Protein AF-A0A1F8NWQ5-F1 (afdb_monomer_lite)

Radius of gyration: 16.83 Å; chains: 1; bounding box: 26×34×61 Å

Secondary structure (DSSP, 8-state):
-EETTEEEEES---TT-TT--S-GGG---SEEE--SSSHHHHTTHHHHHHHH-PEEEEEHHHHHHHHTTT--EEEE-TT------TT--TTGGGGTTS----------------

pLDDT: mean 81.44, std 23.91, range [25.38, 98.44]

Structure (mmCIF, N/CA/C/O backbone):
data_AF-A0A1F8NWQ5-F1
#
_entry.id   AF-A0A1F8NWQ5-F1
#
loop_
_atom_site.group_PDB
_atom_site.id
_atom_site.type_symbol
_atom_site.label_atom_id
_atom_site.label_alt_id
_atom_site.label_comp_id
_atom_site.label_asym_id
_atom_site.label_entity_id
_atom_site.label_seq_id
_atom_site.pdbx_PDB_ins_code
_atom_site.Cartn_x
_atom_site.Cartn_y
_atom_site.Cartn_z
_atom_site.occupancy
_atom_site.B_iso_or_equiv
_atom_site.auth_seq_id
_atom_site.auth_comp_id
_atom_site.auth_asym_id
_atom_site.auth_atom_id
_atom_site.pdbx_PDB_model_num
ATOM 1 N N . MET A 1 1 ? -6.118 -11.543 -2.806 1.00 91.12 1 MET A N 1
ATOM 2 C CA . MET A 1 1 ? -6.384 -12.863 -2.187 1.00 91.12 1 MET A CA 1
ATOM 3 C C . MET A 1 1 ? -7.275 -12.666 -0.975 1.00 91.12 1 MET A C 1
ATOM 5 O O . MET A 1 1 ? -7.225 -11.586 -0.399 1.00 91.12 1 MET A O 1
ATOM 9 N N . ASP A 1 2 ? -8.080 -13.665 -0.624 1.00 93.19 2 ASP A N 1
ATOM 10 C CA . ASP A 1 2 ? -8.905 -13.663 0.589 1.00 93.19 2 ASP A CA 1
ATOM 11 C C . ASP A 1 2 ? -8.325 -14.684 1.575 1.00 93.19 2 ASP A C 1
ATOM 13 O O . ASP A 1 2 ? -8.033 -15.816 1.178 1.00 93.19 2 ASP A O 1
ATOM 17 N N . VAL A 1 3 ? -8.080 -14.263 2.814 1.00 90.12 3 VAL A N 1
ATOM 18 C CA . VAL A 1 3 ? -7.570 -15.109 3.897 1.00 90.12 3 VAL A CA 1
ATOM 19 C C . VAL A 1 3 ? -8.421 -14.844 5.128 1.00 90.12 3 VAL A C 1
ATOM 21 O O . VAL A 1 3 ? -8.370 -13.751 5.687 1.00 90.12 3 VAL A O 1
ATOM 24 N N . ASP A 1 4 ? -9.209 -15.837 5.536 1.00 90.06 4 ASP A N 1
ATOM 25 C CA . ASP A 1 4 ? -10.127 -15.748 6.678 1.00 90.06 4 ASP A CA 1
ATOM 26 C C . ASP A 1 4 ? -11.063 -14.519 6.624 1.00 90.06 4 ASP A C 1
ATOM 28 O O . ASP A 1 4 ? -11.373 -13.907 7.646 1.00 90.06 4 ASP A O 1
ATOM 32 N N . GLY A 1 5 ? -11.517 -14.141 5.421 1.00 88.81 5 GLY A N 1
ATOM 33 C CA . GLY A 1 5 ? -12.395 -12.989 5.196 1.00 88.81 5 GLY A CA 1
ATOM 34 C C . GLY A 1 5 ? -11.673 -11.642 5.122 1.00 88.81 5 GLY A C 1
ATOM 35 O O . GLY A 1 5 ? -12.335 -10.613 4.990 1.00 88.81 5 GLY A O 1
ATOM 36 N N . LEU A 1 6 ? -10.339 -11.631 5.203 1.00 89.25 6 LEU A N 1
ATOM 37 C CA . LEU A 1 6 ? -9.509 -10.450 4.980 1.00 89.25 6 LEU A CA 1
ATOM 38 C C . LEU A 1 6 ? -9.010 -10.423 3.542 1.00 89.25 6 LEU A C 1
ATOM 40 O O . LEU A 1 6 ? -8.510 -11.420 3.015 1.00 89.25 6 LEU A O 1
ATOM 44 N N . LYS A 1 7 ? -9.061 -9.249 2.920 1.00 95.12 7 LYS A N 1
ATOM 45 C CA . LYS A 1 7 ? -8.578 -9.027 1.560 1.00 95.12 7 LYS A CA 1
ATOM 46 C C . LYS A 1 7 ? -7.153 -8.504 1.583 1.00 95.12 7 LYS A C 1
ATOM 48 O O . LYS A 1 7 ? -6.878 -7.406 2.064 1.00 95.12 7 LYS A O 1
ATOM 53 N N . LEU A 1 8 ? -6.238 -9.288 1.025 1.00 96.19 8 LEU A N 1
ATOM 54 C CA . LEU A 1 8 ? -4.829 -8.932 0.924 1.00 96.19 8 LEU A CA 1
ATOM 55 C C . LEU A 1 8 ? -4.431 -8.721 -0.535 1.00 96.19 8 LEU A C 1
ATOM 57 O O . LEU A 1 8 ? -4.777 -9.519 -1.416 1.00 96.19 8 LEU A O 1
ATOM 61 N N . LEU A 1 9 ? -3.626 -7.689 -0.767 1.00 97.81 9 LEU A N 1
ATOM 62 C CA . LEU A 1 9 ? -2.885 -7.479 -2.006 1.00 97.81 9 LEU A CA 1
ATOM 63 C C . LEU A 1 9 ? -1.385 -7.534 -1.724 1.00 97.81 9 LEU A C 1
ATOM 65 O O . LEU A 1 9 ? -0.929 -7.093 -0.672 1.00 97.81 9 LEU A O 1
ATOM 69 N N . VAL A 1 10 ? -0.625 -8.075 -2.668 1.00 97.94 10 VAL A N 1
ATOM 70 C CA . VAL A 1 10 ? 0.841 -8.102 -2.634 1.00 97.94 10 VAL A CA 1
ATOM 71 C C . VAL A 1 10 ? 1.315 -7.482 -3.935 1.00 97.94 10 VAL A C 1
ATOM 73 O O . VAL A 1 10 ? 0.837 -7.902 -4.986 1.00 97.94 10 VAL A O 1
ATOM 76 N N . ASP A 1 11 ? 2.201 -6.493 -3.843 1.00 97.88 11 ASP A N 1
ATOM 77 C CA . ASP A 1 11 ? 2.813 -5.790 -4.977 1.00 97.88 11 ASP A CA 1
ATOM 78 C C . ASP A 1 11 ? 1.813 -5.447 -6.109 1.00 97.88 11 ASP A C 1
ATOM 80 O O . ASP A 1 11 ? 1.891 -6.001 -7.210 1.00 97.88 11 ASP A O 1
ATOM 84 N N . PRO A 1 12 ? 0.802 -4.593 -5.844 1.00 97.25 12 PRO A N 1
ATOM 85 C CA . PRO A 1 12 ? -0.325 -4.394 -6.751 1.00 97.25 12 PRO A CA 1
ATOM 86 C C . PRO A 1 12 ? 0.050 -3.513 -7.954 1.00 97.25 12 PRO A C 1
ATOM 88 O O . PRO A 1 12 ? -0.256 -2.323 -7.988 1.00 97.25 12 PRO A O 1
ATOM 91 N N . PHE A 1 13 ? 0.684 -4.108 -8.962 1.00 97.62 13 PHE A N 1
ATOM 92 C CA . PHE A 1 13 ? 1.008 -3.473 -10.240 1.00 97.62 13 PHE A CA 1
ATOM 93 C C . PHE A 1 13 ? 0.022 -3.884 -11.337 1.00 97.62 13 PHE A C 1
ATOM 95 O O . PHE A 1 13 ? 0.118 -4.976 -11.909 1.00 97.62 13 PHE A O 1
ATOM 102 N N . ILE A 1 14 ? -0.954 -3.010 -11.597 1.00 97.06 14 ILE A N 1
ATOM 103 C CA . ILE A 1 14 ? -2.115 -3.298 -12.441 1.00 97.06 14 ILE A CA 1
ATOM 104 C C . ILE A 1 14 ? -2.192 -2.321 -13.618 1.00 97.06 14 ILE A C 1
ATOM 106 O O . ILE A 1 14 ? -2.220 -2.777 -14.756 1.00 97.06 14 ILE A O 1
ATOM 110 N N . THR A 1 15 ? -2.188 -1.004 -13.376 1.00 95.44 15 THR A N 1
ATOM 111 C CA . THR A 1 15 ? -2.460 0.016 -14.414 1.00 95.44 15 THR A CA 1
ATOM 112 C C . THR A 1 15 ? -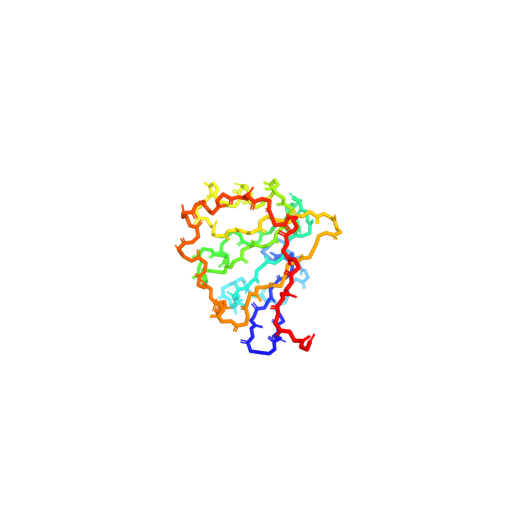1.513 -0.078 -15.612 1.00 95.44 15 THR A C 1
ATOM 114 O O . THR A 1 15 ? -1.973 -0.081 -16.752 1.00 95.44 15 THR A O 1
ATOM 117 N N . ASP A 1 16 ? -0.206 -0.207 -15.368 1.00 93.38 16 ASP A N 1
ATOM 118 C CA . ASP A 1 16 ? 0.802 -0.298 -16.435 1.00 93.38 16 ASP A CA 1
ATOM 119 C C . ASP A 1 16 ? 1.229 -1.750 -16.726 1.00 93.38 16 ASP A C 1
ATOM 121 O O . ASP A 1 16 ? 2.215 -1.992 -17.427 1.00 93.38 16 ASP A O 1
ATOM 125 N N . ASN A 1 17 ? 0.499 -2.736 -16.195 1.00 95.12 17 ASN A N 1
ATOM 126 C CA . ASN A 1 17 ? 0.784 -4.148 -16.404 1.00 95.12 17 ASN A CA 1
ATOM 127 C C . ASN A 1 17 ? -0.078 -4.711 -17.548 1.00 95.12 17 ASN A C 1
ATOM 129 O O . ASN A 1 17 ? -1.262 -4.985 -17.346 1.00 95.12 17 ASN A O 1
ATOM 133 N N . PRO A 1 18 ? 0.490 -4.983 -18.736 1.00 92.94 18 PRO A N 1
ATOM 134 C CA . PRO A 1 18 ? -0.281 -5.484 -19.875 1.00 92.94 18 PRO A CA 1
ATOM 135 C C . PRO A 1 18 ? -0.848 -6.896 -19.659 1.00 92.94 18 PRO A C 1
ATOM 137 O O . PRO A 1 18 ? -1.731 -7.318 -20.401 1.00 92.94 18 PRO A O 1
ATOM 140 N N . ALA A 1 19 ? -0.341 -7.637 -18.669 1.00 94.62 19 ALA A N 1
ATOM 141 C CA . ALA A 1 19 ? -0.842 -8.958 -18.307 1.00 94.62 19 ALA A CA 1
ATOM 142 C C . ALA A 1 19 ? -1.936 -8.911 -17.226 1.00 94.62 19 ALA A C 1
ATOM 144 O O . ALA A 1 19 ? -2.509 -9.952 -16.899 1.00 94.62 19 ALA A O 1
ATOM 145 N N . ALA A 1 20 ? -2.231 -7.739 -16.652 1.00 93.50 20 ALA A N 1
ATOM 146 C CA . ALA A 1 20 ? -3.271 -7.620 -15.646 1.00 93.50 20 ALA A CA 1
ATOM 147 C C . ALA A 1 20 ? -4.657 -7.857 -16.262 1.00 93.50 20 ALA A C 1
ATOM 149 O O . ALA A 1 20 ? -5.069 -7.205 -17.218 1.00 93.50 20 ALA A O 1
ATOM 150 N N . SER A 1 21 ? -5.401 -8.798 -15.682 1.00 94.12 21 SER A N 1
ATOM 151 C CA . SER A 1 21 ? -6.753 -9.162 -16.122 1.00 94.12 21 SER A CA 1
ATOM 152 C C . SER A 1 21 ? -7.863 -8.469 -15.326 1.00 94.12 21 SER A C 1
ATOM 154 O O . SER A 1 21 ? -9.038 -8.775 -15.514 1.00 94.12 21 SER A O 1
ATOM 156 N N . VAL A 1 22 ? -7.499 -7.593 -14.390 1.00 94.62 22 VAL A N 1
ATOM 157 C CA . VAL A 1 22 ? -8.405 -6.917 -13.453 1.00 94.62 22 VAL A CA 1
ATOM 158 C C . VAL A 1 22 ? -8.191 -5.414 -13.520 1.00 94.62 22 VAL A C 1
ATOM 160 O O . VAL A 1 22 ? -7.109 -4.957 -13.884 1.00 94.62 22 VAL A O 1
ATOM 163 N N . LYS A 1 23 ? -9.216 -4.645 -13.155 1.00 94.25 23 LYS A N 1
ATOM 164 C CA . LYS A 1 23 ? -9.122 -3.189 -13.048 1.00 94.25 23 LYS A CA 1
ATOM 165 C C . LYS A 1 23 ? -8.825 -2.781 -11.610 1.00 94.25 23 LYS A C 1
ATOM 167 O O . LYS A 1 23 ? -9.282 -3.432 -10.672 1.00 94.25 23 LYS A O 1
ATOM 172 N N . VAL A 1 24 ? -8.088 -1.688 -11.434 1.00 95.69 24 VAL A N 1
ATOM 173 C CA . VAL A 1 24 ? -7.702 -1.162 -10.111 1.00 95.69 24 VAL A CA 1
ATOM 174 C C . VAL A 1 24 ? -8.922 -0.789 -9.269 1.00 95.69 24 VAL A C 1
ATOM 176 O O . VAL A 1 24 ? -8.919 -0.928 -8.043 1.00 95.69 24 VAL A O 1
ATOM 179 N N . GLU A 1 25 ? -9.985 -0.326 -9.918 1.00 95.38 25 GLU A N 1
ATOM 180 C CA . GLU A 1 25 ? -11.216 0.123 -9.270 1.00 95.38 25 GLU A CA 1
ATOM 181 C C . GLU A 1 25 ? -11.997 -1.032 -8.633 1.00 95.38 25 GLU A C 1
ATOM 183 O O . GLU A 1 25 ? -12.700 -0.809 -7.650 1.00 95.38 25 GLU A O 1
ATOM 188 N N . ASP A 1 26 ? -11.824 -2.256 -9.137 1.00 95.38 26 ASP A N 1
ATOM 189 C CA . ASP A 1 26 ? -12.530 -3.450 -8.662 1.00 95.38 26 ASP A CA 1
ATOM 190 C C . ASP A 1 26 ? -11.814 -4.127 -7.473 1.00 95.38 26 ASP A C 1
ATOM 192 O O . ASP A 1 26 ? -12.333 -5.070 -6.870 1.00 95.38 26 ASP A O 1
ATOM 196 N N . LEU A 1 27 ? -10.601 -3.675 -7.131 1.00 96.06 27 LEU A N 1
ATOM 197 C CA . LEU A 1 27 ? -9.774 -4.293 -6.094 1.00 96.06 27 LEU A CA 1
ATOM 198 C C . LEU A 1 27 ? -10.098 -3.754 -4.701 1.00 96.06 27 LEU A C 1
ATOM 200 O O . LEU A 1 27 ? -9.835 -2.601 -4.390 1.00 96.06 27 LEU A O 1
ATOM 204 N N . GLU A 1 28 ? -10.586 -4.606 -3.814 1.00 95.94 28 GLU A N 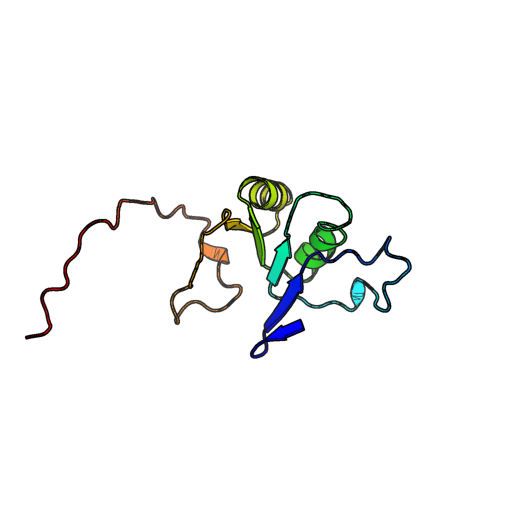1
ATOM 205 C CA . GLU A 1 28 ? -10.742 -4.276 -2.395 1.00 95.94 28 GLU A CA 1
ATOM 206 C C . GLU A 1 28 ? -9.553 -4.808 -1.586 1.00 95.94 28 GLU A C 1
ATOM 208 O O . GLU A 1 28 ? -9.010 -5.869 -1.905 1.00 95.94 28 GLU A O 1
ATOM 213 N N . ALA A 1 29 ? -9.157 -4.089 -0.534 1.00 96.00 29 ALA A N 1
ATOM 214 C CA . ALA A 1 29 ? -8.028 -4.465 0.308 1.00 96.00 29 ALA A CA 1
ATOM 215 C C . ALA A 1 29 ? -8.217 -3.996 1.754 1.00 96.00 29 ALA A C 1
ATOM 217 O O . ALA A 1 29 ? -8.524 -2.834 2.001 1.00 96.00 29 ALA A O 1
ATOM 218 N N . ASP A 1 30 ? -7.947 -4.892 2.696 1.00 94.75 30 ASP A N 1
ATOM 219 C CA . ASP A 1 30 ? -7.722 -4.568 4.106 1.00 94.75 30 ASP A CA 1
ATOM 220 C C . ASP A 1 30 ? -6.223 -4.352 4.369 1.00 94.75 30 ASP A C 1
ATOM 222 O O . ASP A 1 30 ? -5.830 -3.492 5.162 1.00 94.75 30 ASP A O 1
ATOM 226 N N . PHE A 1 31 ? -5.375 -5.100 3.650 1.00 95.62 31 PHE A N 1
ATOM 227 C CA . PHE A 1 31 ? -3.919 -5.008 3.725 1.00 95.62 31 PHE A CA 1
ATOM 228 C C . PHE A 1 31 ? -3.269 -4.989 2.346 1.00 95.62 31 PHE A C 1
ATOM 230 O O . PHE A 1 31 ? -3.680 -5.705 1.429 1.00 95.62 31 PHE A O 1
ATOM 237 N N . ILE A 1 32 ? -2.187 -4.221 2.234 1.00 98.00 32 ILE A N 1
ATOM 238 C CA . ILE A 1 32 ? -1.319 -4.203 1.057 1.00 98.00 32 ILE A CA 1
ATOM 239 C C . ILE A 1 32 ? 0.112 -4.462 1.510 1.00 98.00 32 ILE A C 1
ATOM 241 O O . ILE A 1 32 ? 0.664 -3.699 2.299 1.00 98.00 32 ILE A O 1
ATOM 245 N N . LEU A 1 33 ? 0.719 -5.534 1.017 1.00 97.94 33 LEU A N 1
ATOM 246 C CA . LEU A 1 33 ? 2.101 -5.890 1.307 1.00 97.94 33 LEU A CA 1
ATOM 247 C C . LEU A 1 33 ? 2.975 -5.455 0.133 1.00 97.94 33 LEU A C 1
ATOM 249 O O . LEU A 1 33 ? 2.704 -5.837 -1.003 1.00 97.94 33 LEU A O 1
ATOM 253 N N . ILE A 1 34 ? 4.017 -4.675 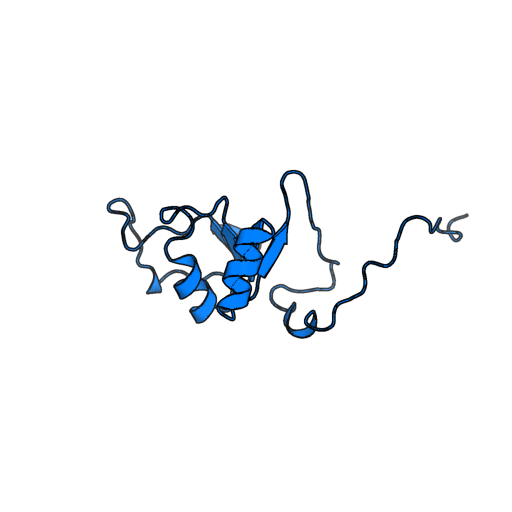0.419 1.00 98.44 34 ILE A N 1
ATOM 254 C CA . ILE A 1 34 ? 4.976 -4.202 -0.585 1.00 98.44 34 ILE A CA 1
ATOM 255 C C . ILE A 1 34 ? 6.347 -4.802 -0.302 1.00 98.44 34 ILE A C 1
ATOM 257 O O . ILE A 1 34 ? 6.919 -4.566 0.767 1.00 98.44 34 ILE A O 1
ATOM 261 N N . SER A 1 35 ? 6.884 -5.550 -1.262 1.00 97.81 35 SER A N 1
ATOM 262 C CA . SER A 1 35 ? 8.170 -6.235 -1.125 1.00 97.81 35 SER A CA 1
ATOM 263 C C . SER A 1 35 ? 9.354 -5.268 -1.189 1.00 97.81 35 SER A C 1
ATOM 265 O O . SER A 1 35 ? 10.261 -5.349 -0.360 1.00 97.81 35 SER A O 1
ATOM 267 N N . HIS A 1 36 ? 9.344 -4.338 -2.150 1.00 97.81 36 HIS A N 1
ATOM 268 C CA . HIS A 1 36 ? 10.374 -3.317 -2.334 1.00 97.81 36 HIS A CA 1
ATOM 269 C C . HIS A 1 36 ? 9.863 -2.109 -3.140 1.00 97.81 36 HIS A C 1
ATOM 271 O O . HIS A 1 36 ? 8.732 -2.082 -3.614 1.00 97.81 36 HIS A O 1
ATOM 277 N N . GLY A 1 37 ? 10.695 -1.069 -3.255 1.00 97.25 37 GLY A N 1
ATOM 278 C CA . GLY A 1 37 ? 10.275 0.269 -3.688 1.00 97.25 37 GLY A CA 1
ATOM 279 C C . GLY A 1 37 ? 10.247 0.528 -5.196 1.00 97.25 37 GLY A C 1
ATOM 280 O O . GLY A 1 37 ? 10.186 1.694 -5.583 1.00 97.25 37 GLY A O 1
ATOM 281 N N . HIS A 1 38 ? 10.343 -0.494 -6.050 1.00 98.12 38 HIS A N 1
ATOM 282 C CA . HIS A 1 38 ? 10.251 -0.288 -7.498 1.00 98.12 38 HIS A CA 1
ATOM 283 C C . HIS A 1 38 ? 8.802 -0.048 -7.944 1.00 98.12 38 HIS A C 1
ATOM 285 O O . HIS A 1 38 ? 7.850 -0.489 -7.299 1.00 98.12 38 HIS A O 1
ATOM 291 N N . GLY A 1 39 ? 8.629 0.692 -9.043 1.00 97.06 39 GLY A N 1
ATOM 292 C CA . GLY A 1 39 ? 7.312 1.124 -9.525 1.00 97.06 39 GLY A CA 1
ATOM 293 C C . GLY A 1 39 ? 6.402 -0.027 -9.959 1.00 97.06 39 GLY A C 1
ATOM 294 O O . GLY A 1 39 ? 5.197 0.053 -9.764 1.00 97.06 39 GLY A O 1
ATOM 295 N N . ASP A 1 40 ? 6.981 -1.117 -10.450 1.00 96.56 40 ASP A N 1
ATOM 296 C CA . ASP A 1 40 ? 6.313 -2.367 -10.828 1.00 96.56 40 ASP A CA 1
ATOM 297 C C . ASP A 1 40 ? 5.941 -3.260 -9.630 1.00 96.56 40 ASP A C 1
ATOM 299 O O . ASP A 1 40 ? 5.350 -4.319 -9.811 1.00 96.56 40 ASP A O 1
ATOM 303 N N . HIS A 1 41 ? 6.242 -2.821 -8.404 1.00 97.81 41 HIS A N 1
ATOM 304 C CA . HIS A 1 41 ? 5.800 -3.463 -7.162 1.00 97.81 41 HIS A CA 1
ATOM 305 C C . HIS A 1 41 ? 4.936 -2.525 -6.314 1.00 97.81 41 HIS A C 1
ATOM 307 O O . HIS A 1 41 ? 3.886 -2.917 -5.811 1.00 97.81 41 HIS A O 1
ATOM 313 N N . VAL A 1 42 ? 5.328 -1.253 -6.191 1.00 97.81 42 VAL A N 1
ATOM 314 C CA . VAL A 1 42 ? 4.506 -0.226 -5.536 1.00 97.81 42 VAL A CA 1
ATOM 315 C C . VAL A 1 42 ? 3.214 0.006 -6.320 1.00 97.81 42 VAL A C 1
ATOM 317 O O . VAL A 1 42 ? 2.151 0.083 -5.708 1.00 97.81 42 VAL A O 1
ATOM 320 N N . GLY A 1 43 ? 3.309 0.117 -7.648 1.00 96.75 43 GLY A N 1
ATOM 321 C CA . GLY A 1 43 ? 2.190 0.217 -8.582 1.00 96.75 43 GLY A CA 1
ATOM 322 C C . GLY A 1 43 ? 1.043 1.100 -8.094 1.00 96.75 43 GLY A C 1
ATOM 323 O O . GLY A 1 43 ? 1.212 2.268 -7.732 1.00 96.75 43 GLY A O 1
ATOM 324 N N . ASP A 1 44 ? -0.133 0.489 -8.034 1.00 98.12 44 ASP A N 1
ATOM 325 C CA . ASP A 1 44 ? -1.406 1.098 -7.673 1.00 98.12 44 ASP A CA 1
ATOM 326 C C . ASP A 1 44 ? -1.661 1.112 -6.155 1.00 98.12 44 ASP A C 1
ATOM 328 O O . ASP A 1 44 ? -2.729 1.513 -5.693 1.00 98.12 44 ASP A O 1
ATOM 332 N N . ALA A 1 45 ? -0.688 0.722 -5.326 1.00 98.19 45 ALA A N 1
ATOM 333 C CA . ALA A 1 45 ? -0.872 0.632 -3.876 1.00 98.19 45 ALA A CA 1
ATOM 334 C C . ALA A 1 45 ? -1.316 1.959 -3.251 1.00 98.19 45 ALA A 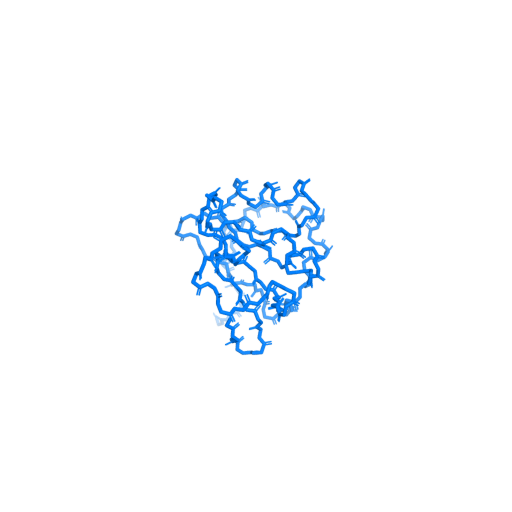C 1
ATOM 336 O O . ALA A 1 45 ? -2.128 1.973 -2.329 1.00 98.19 45 ALA A O 1
ATOM 337 N N . VAL A 1 46 ? -0.813 3.092 -3.754 1.00 97.88 46 VAL A N 1
ATOM 338 C CA . VAL A 1 46 ? -1.175 4.424 -3.241 1.00 97.88 46 VAL A CA 1
ATOM 339 C C . VAL A 1 46 ? -2.648 4.743 -3.498 1.00 97.88 46 VAL A C 1
ATOM 341 O O . VAL A 1 46 ? -3.316 5.270 -2.607 1.00 97.88 46 VAL A O 1
ATOM 344 N N . SER A 1 47 ? -3.157 4.465 -4.702 1.00 97.69 47 SER A N 1
ATOM 345 C CA . SER A 1 47 ? -4.552 4.746 -5.060 1.00 97.69 47 SER A CA 1
ATOM 346 C C . SER A 1 47 ? -5.496 3.789 -4.332 1.00 97.69 47 SER A C 1
ATOM 348 O O . SER A 1 47 ? -6.472 4.239 -3.728 1.00 97.69 47 SER A O 1
ATOM 350 N N . ILE A 1 48 ? -5.154 2.497 -4.291 1.00 97.94 48 ILE A N 1
ATOM 351 C CA . ILE A 1 48 ? -5.940 1.470 -3.602 1.00 97.94 48 ILE A CA 1
ATOM 352 C C . ILE A 1 48 ? -5.993 1.749 -2.097 1.00 97.94 48 ILE A C 1
ATOM 354 O O . ILE A 1 48 ? -7.086 1.787 -1.534 1.00 97.94 48 ILE A O 1
ATOM 358 N N . ALA A 1 49 ? -4.858 2.022 -1.442 1.00 97.50 49 ALA A N 1
ATOM 359 C CA . ALA A 1 49 ? -4.820 2.277 0.001 1.00 97.50 49 ALA A CA 1
ATOM 360 C C . ALA A 1 49 ? -5.630 3.518 0.400 1.00 97.50 49 ALA A C 1
ATOM 362 O O . ALA A 1 49 ? -6.317 3.508 1.418 1.00 97.50 49 ALA A O 1
ATOM 363 N N . LYS A 1 50 ? -5.603 4.583 -0.412 1.00 97.00 50 LYS A N 1
ATOM 364 C CA . LYS A 1 50 ? -6.420 5.781 -0.160 1.00 97.00 50 LYS A CA 1
ATOM 365 C C . LYS A 1 50 ? -7.916 5.516 -0.295 1.00 97.00 50 LYS A C 1
ATOM 367 O O . LYS A 1 50 ? -8.687 6.076 0.478 1.00 97.00 50 L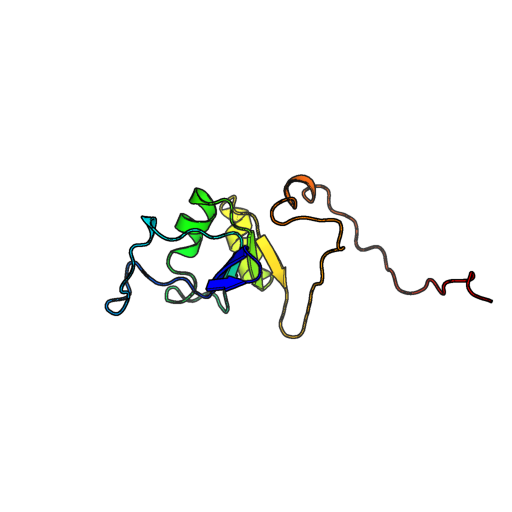YS A O 1
ATOM 372 N N . ARG A 1 51 ? -8.324 4.704 -1.274 1.00 97.19 51 ARG A N 1
ATOM 373 C CA . ARG A 1 51 ? -9.738 4.387 -1.525 1.00 97.19 51 ARG A CA 1
ATOM 374 C C . ARG A 1 51 ? -10.314 3.454 -0.463 1.00 97.19 51 ARG A C 1
ATOM 376 O O . ARG A 1 51 ? -11.424 3.677 0.005 1.00 97.19 51 ARG A O 1
ATOM 383 N N . THR A 1 52 ? -9.562 2.418 -0.113 1.00 96.00 52 THR A N 1
ATOM 384 C CA . THR A 1 52 ? -10.017 1.322 0.758 1.00 96.00 52 THR A CA 1
ATOM 385 C C . THR A 1 52 ? -9.731 1.580 2.237 1.00 96.00 52 THR A C 1
ATOM 387 O O . THR A 1 52 ? -10.406 1.039 3.106 1.00 96.00 52 THR A O 1
ATOM 390 N N . GLY A 1 53 ? -8.744 2.427 2.546 1.00 95.19 53 GLY A N 1
ATOM 391 C CA . GLY A 1 53 ? -8.230 2.584 3.904 1.00 95.19 53 GLY A CA 1
ATOM 392 C C . GLY A 1 53 ? -7.325 1.432 4.352 1.00 95.19 53 GLY A C 1
ATOM 393 O O . GLY A 1 53 ? -7.086 1.303 5.553 1.00 95.19 53 GLY A O 1
ATOM 394 N N . ALA A 1 54 ? -6.834 0.611 3.415 1.00 95.62 54 ALA A N 1
ATOM 395 C CA . ALA A 1 54 ? -5.959 -0.519 3.701 1.00 95.62 54 ALA A CA 1
ATOM 396 C C . ALA A 1 54 ? -4.688 -0.108 4.460 1.00 95.62 54 ALA A C 1
ATOM 398 O O . ALA A 1 54 ? -4.090 0.941 4.192 1.00 95.62 54 ALA A O 1
ATOM 399 N N . LEU A 1 55 ? -4.231 -0.983 5.357 1.00 95.62 55 LEU A N 1
ATOM 400 C CA . LEU A 1 55 ? -2.927 -0.840 5.998 1.00 95.62 55 LEU A CA 1
ATOM 401 C C . LEU A 1 55 ? -1.827 -1.332 5.054 1.00 95.62 55 LEU A C 1
ATOM 403 O O . LEU A 1 55 ? -1.828 -2.490 4.630 1.00 95.62 55 LEU A O 1
ATOM 407 N N . VAL A 1 56 ? -0.849 -0.473 4.777 1.00 97.69 56 VAL A N 1
ATOM 408 C CA . VAL A 1 56 ? 0.329 -0.849 3.991 1.00 97.69 56 VAL A CA 1
ATOM 409 C C . VAL A 1 56 ? 1.405 -1.447 4.896 1.00 97.69 56 VAL A C 1
ATOM 411 O O . VAL A 1 56 ? 1.807 -0.846 5.886 1.00 97.69 56 VAL A O 1
ATOM 414 N N . ILE A 1 57 ? 1.918 -2.621 4.553 1.00 96.81 57 ILE A N 1
ATOM 415 C CA . ILE A 1 57 ? 2.986 -3.304 5.284 1.00 96.81 57 ILE A CA 1
ATOM 416 C C . ILE A 1 57 ? 4.201 -3.411 4.364 1.00 96.81 57 ILE A C 1
ATOM 418 O O . ILE A 1 57 ? 4.118 -3.965 3.270 1.00 96.81 57 ILE A O 1
ATOM 422 N N . SER A 1 58 ? 5.339 -2.872 4.797 1.00 98.00 58 SER A N 1
ATOM 423 C CA . SER A 1 58 ? 6.601 -2.949 4.053 1.00 98.00 58 SER A CA 1
ATOM 424 C C . SER A 1 58 ? 7.789 -2.700 4.983 1.00 98.00 58 SER A C 1
ATOM 426 O O . SER A 1 58 ? 7.621 -2.657 6.202 1.00 98.00 58 SER A O 1
ATOM 428 N N . ASN A 1 59 ? 8.991 -2.530 4.431 1.00 97.81 59 ASN A N 1
ATOM 429 C CA . ASN A 1 59 ? 10.138 -2.069 5.204 1.00 97.81 59 ASN A CA 1
ATOM 430 C C . ASN A 1 59 ? 9.934 -0.635 5.742 1.00 97.81 59 ASN A C 1
ATOM 432 O O . ASN A 1 59 ? 9.021 0.085 5.324 1.00 97.81 59 ASN A O 1
ATOM 436 N N . PHE A 1 60 ? 10.772 -0.232 6.698 1.00 97.38 60 PHE A N 1
ATOM 437 C CA . PHE A 1 60 ? 10.672 1.063 7.373 1.00 97.38 60 PHE A CA 1
ATOM 438 C C . PHE A 1 60 ? 10.656 2.253 6.399 1.00 97.38 60 PHE A C 1
ATOM 440 O O . PHE A 1 60 ? 9.832 3.159 6.540 1.00 97.38 60 PHE A O 1
ATOM 447 N N . GLU A 1 61 ? 11.529 2.252 5.395 1.00 98.25 61 GLU A N 1
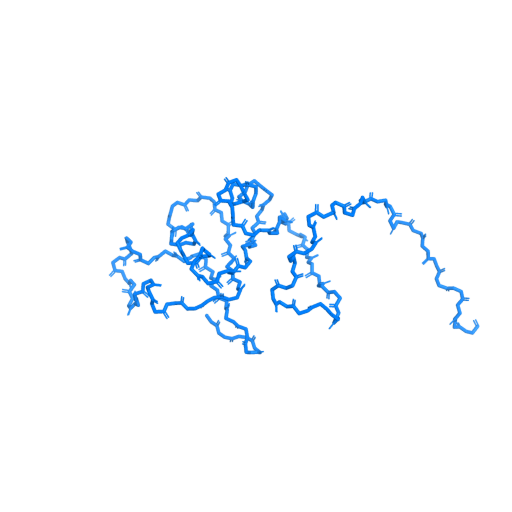ATOM 448 C CA . GLU A 1 61 ? 11.678 3.342 4.433 1.00 98.25 61 GLU A CA 1
ATOM 449 C C . GLU A 1 61 ? 10.434 3.506 3.556 1.00 98.25 61 GLU A C 1
ATOM 451 O O . GLU A 1 61 ? 9.937 4.623 3.379 1.00 98.25 61 GLU A O 1
ATOM 456 N N . ILE A 1 62 ? 9.905 2.398 3.032 1.00 98.25 62 ILE A N 1
ATOM 457 C CA . ILE A 1 62 ? 8.713 2.397 2.182 1.00 98.25 62 ILE A CA 1
ATOM 458 C C . ILE A 1 62 ? 7.484 2.755 3.016 1.00 98.25 62 ILE A C 1
ATOM 460 O O . ILE A 1 62 ? 6.713 3.625 2.613 1.00 98.25 62 ILE A O 1
ATOM 464 N N . ALA A 1 63 ? 7.324 2.171 4.207 1.00 97.75 63 ALA A N 1
ATOM 465 C CA . ALA A 1 63 ? 6.231 2.522 5.114 1.00 97.75 63 ALA A CA 1
ATOM 466 C C . ALA A 1 63 ? 6.237 4.027 5.440 1.00 97.75 63 ALA A C 1
ATOM 468 O O . ALA A 1 63 ? 5.222 4.700 5.271 1.00 97.75 63 ALA A O 1
ATOM 469 N N . SER A 1 64 ? 7.406 4.589 5.765 1.00 97.88 64 SER A N 1
ATOM 470 C CA . SER A 1 64 ? 7.574 6.030 6.003 1.00 97.88 64 SER A CA 1
ATOM 471 C C . SER A 1 64 ? 7.202 6.881 4.780 1.00 97.88 64 SER A C 1
ATOM 473 O O . SER A 1 64 ? 6.706 8.003 4.909 1.00 97.88 64 SER A O 1
ATOM 475 N N . TRP A 1 65 ? 7.457 6.386 3.566 1.00 98.44 65 TRP A N 1
ATOM 476 C CA . TRP A 1 65 ? 7.061 7.059 2.328 1.00 98.44 65 TRP A CA 1
ATOM 477 C C . TRP A 1 65 ? 5.539 7.061 2.126 1.00 98.44 65 TRP A C 1
ATOM 479 O O . TRP A 1 65 ? 4.991 8.078 1.692 1.00 98.44 65 TRP A O 1
ATOM 489 N N . PHE A 1 66 ? 4.846 5.978 2.491 1.00 98.31 66 PHE A N 1
ATOM 490 C CA . PHE A 1 66 ? 3.380 5.911 2.488 1.00 98.31 66 PHE A CA 1
ATOM 491 C C . PHE A 1 66 ? 2.753 6.820 3.556 1.00 98.31 66 PHE A C 1
ATOM 493 O O . PHE A 1 66 ? 1.823 7.568 3.247 1.00 98.31 66 PHE A O 1
ATOM 500 N N . GLU A 1 67 ? 3.304 6.850 4.771 1.00 97.44 67 GLU A N 1
ATOM 501 C CA . GLU A 1 67 ? 2.837 7.734 5.851 1.00 97.44 67 GLU A CA 1
ATOM 502 C C . GLU A 1 67 ? 2.903 9.213 5.452 1.00 97.44 67 GLU A C 1
ATOM 504 O O . GLU A 1 67 ? 1.946 9.963 5.656 1.00 97.44 67 GLU A O 1
ATOM 509 N N . LYS A 1 68 ? 3.982 9.633 4.776 1.00 98.00 68 LYS A N 1
ATOM 510 C CA . LYS A 1 68 ? 4.117 10.995 4.220 1.00 98.00 68 LYS A CA 1
ATOM 511 C C . LYS A 1 68 ? 3.034 11.347 3.192 1.00 98.00 68 LYS A C 1
ATOM 513 O O . LYS A 1 68 ? 2.822 12.524 2.912 1.00 98.00 68 LYS A O 1
ATOM 518 N N . LYS A 1 69 ? 2.347 10.353 2.623 1.00 97.44 69 LYS A N 1
ATOM 519 C CA . LYS A 1 69 ? 1.209 10.526 1.703 1.00 97.44 69 LYS A CA 1
ATOM 520 C C . LYS A 1 69 ? -0.152 10.439 2.399 1.00 97.44 69 LYS A C 1
ATOM 522 O O . LYS A 1 69 ? -1.172 10.440 1.706 1.00 97.44 69 LYS A O 1
ATOM 527 N N . GLY A 1 70 ? -0.168 10.368 3.731 1.00 96.62 70 GLY A N 1
ATOM 528 C CA . GLY A 1 70 ? -1.376 10.231 4.543 1.00 96.62 70 GLY A CA 1
ATOM 529 C C . GLY A 1 70 ? -1.965 8.820 4.542 1.00 96.62 70 GLY A C 1
ATOM 530 O O . GLY A 1 70 ? -3.142 8.662 4.850 1.00 96.62 70 GLY A O 1
ATOM 531 N N . ILE A 1 71 ? -1.182 7.808 4.163 1.00 96.88 71 ILE A N 1
ATOM 532 C CA . ILE A 1 71 ? -1.615 6.407 4.125 1.00 96.88 71 ILE A CA 1
ATOM 533 C C . ILE A 1 71 ? -1.139 5.712 5.399 1.00 96.88 71 ILE A C 1
ATOM 535 O O . ILE A 1 71 ? -0.007 5.915 5.829 1.00 96.88 71 ILE A O 1
ATOM 539 N N . GLN A 1 72 ? -2.003 4.898 6.005 1.00 94.56 72 GLN A N 1
ATOM 540 C CA . GLN A 1 72 ? -1.629 4.100 7.170 1.00 94.56 72 GLN A CA 1
ATOM 541 C C . GLN A 1 72 ? -0.618 3.034 6.746 1.00 94.56 72 GLN A C 1
ATOM 543 O O . GLN A 1 72 ? -0.897 2.252 5.835 1.00 94.56 72 GLN A O 1
ATOM 548 N N . ALA A 1 73 ? 0.532 2.985 7.413 1.00 95.81 73 ALA A N 1
ATOM 549 C CA . ALA A 1 73 ? 1.536 1.970 7.148 1.00 95.81 73 ALA A CA 1
ATOM 550 C C . ALA A 1 73 ? 2.124 1.391 8.438 1.00 95.81 73 ALA A C 1
ATOM 552 O O . ALA A 1 73 ? 2.107 2.024 9.489 1.00 95.81 73 ALA A O 1
ATOM 553 N N . HIS A 1 74 ? 2.636 0.167 8.353 1.00 95.44 74 HIS A N 1
ATOM 554 C CA . HIS A 1 74 ? 3.326 -0.509 9.442 1.00 95.44 74 HIS A CA 1
ATOM 555 C C . HIS A 1 74 ? 4.691 -1.001 8.960 1.00 95.44 74 HIS A C 1
ATOM 557 O O . HIS A 1 74 ? 4.798 -1.971 8.202 1.00 95.44 74 HIS A O 1
ATOM 563 N N . GLY A 1 75 ? 5.740 -0.315 9.414 1.00 94.19 75 GLY A N 1
ATOM 564 C CA . GLY A 1 75 ? 7.122 -0.642 9.086 1.00 94.19 75 GLY A CA 1
ATOM 565 C C . GLY A 1 75 ? 7.586 -1.943 9.741 1.00 94.19 75 GLY A C 1
ATOM 566 O O . GLY A 1 75 ? 7.496 -2.113 10.952 1.00 94.19 75 GLY A O 1
ATOM 567 N N . HIS A 1 76 ? 8.122 -2.837 8.923 1.00 94.75 76 HIS A N 1
ATOM 568 C CA . HIS A 1 76 ? 8.851 -4.039 9.307 1.00 94.75 76 HIS A CA 1
ATOM 569 C C . HIS A 1 76 ? 10.305 -3.938 8.827 1.00 94.75 76 HIS A C 1
ATOM 571 O O . HIS A 1 76 ? 10.742 -2.927 8.275 1.00 94.75 76 HIS A O 1
ATOM 577 N N . HIS A 1 77 ? 11.070 -5.009 9.014 1.00 94.50 77 HIS A N 1
ATOM 578 C CA . HIS A 1 77 ? 12.327 -5.220 8.313 1.00 94.50 77 HIS A CA 1
ATOM 579 C C . HIS A 1 77 ? 12.534 -6.722 8.083 1.00 94.50 77 HIS A C 1
ATOM 581 O O . HIS A 1 77 ? 11.836 -7.553 8.668 1.00 94.50 77 HIS A O 1
ATOM 587 N N . ILE A 1 78 ? 13.485 -7.069 7.218 1.00 93.50 78 ILE A N 1
ATOM 588 C CA . ILE A 1 78 ? 13.820 -8.450 6.850 1.00 93.50 78 ILE A CA 1
ATOM 589 C C . ILE A 1 78 ? 14.016 -9.313 8.107 1.00 93.50 78 ILE A C 1
ATOM 591 O O . ILE A 1 78 ? 14.789 -8.955 8.994 1.00 93.50 78 ILE A O 1
ATOM 595 N N . GLY A 1 79 ? 13.319 -10.451 8.167 1.00 91.44 79 GLY A N 1
ATOM 596 C CA . GLY A 1 79 ? 13.395 -11.417 9.270 1.00 91.44 79 GLY A CA 1
ATOM 597 C C . GLY A 1 79 ? 12.541 -11.077 10.498 1.00 91.44 79 GLY A C 1
ATOM 598 O O . GLY A 1 79 ? 12.409 -11.913 11.389 1.00 91.44 79 GLY A O 1
ATOM 599 N N . GLY A 1 80 ? 11.935 -9.888 10.550 1.00 87.50 80 GLY A N 1
ATOM 600 C CA . GLY A 1 80 ? 10.982 -9.513 11.591 1.00 87.50 80 GLY A CA 1
ATOM 601 C C . GLY A 1 80 ? 9.584 -10.067 11.317 1.00 87.50 80 GLY A C 1
ATOM 602 O O . GLY A 1 80 ? 9.141 -10.126 10.173 1.00 87.50 80 GLY A O 1
ATOM 603 N N . GLY A 1 81 ? 8.869 -10.436 12.377 1.00 86.81 81 GLY A N 1
ATOM 604 C CA . GLY A 1 81 ? 7.462 -10.822 12.315 1.00 86.81 81 GLY A CA 1
ATOM 605 C C . GLY A 1 81 ? 6.658 -10.103 13.391 1.00 86.81 81 GLY A C 1
ATOM 606 O O . GLY A 1 81 ? 7.168 -9.838 14.479 1.00 86.81 81 GLY A O 1
ATOM 607 N N . PHE A 1 82 ? 5.395 -9.813 13.093 1.00 86.12 82 PHE A N 1
ATOM 608 C CA . PHE A 1 82 ? 4.470 -9.178 14.021 1.00 86.12 82 PHE A CA 1
ATOM 609 C C . PHE A 1 82 ? 3.187 -9.998 14.112 1.00 86.12 82 PHE A C 1
ATOM 611 O O . PHE A 1 82 ? 2.569 -10.327 13.101 1.00 86.12 82 PHE A O 1
ATOM 618 N N . ARG A 1 83 ? 2.784 -10.334 15.338 1.00 82.38 83 ARG A N 1
ATOM 619 C CA . ARG A 1 83 ? 1.458 -10.877 15.632 1.00 82.38 83 ARG A CA 1
ATOM 620 C C . ARG A 1 83 ? 0.719 -9.847 16.478 1.00 82.38 83 ARG A C 1
ATOM 622 O O . ARG A 1 83 ? 1.142 -9.624 17.614 1.00 82.38 83 ARG A O 1
ATOM 629 N N . PRO A 1 84 ? -0.338 -9.204 15.955 1.00 68.88 84 PRO A N 1
ATOM 630 C CA . PRO A 1 84 ? -1.146 -8.324 16.778 1.00 68.88 84 PRO A CA 1
ATOM 631 C C . PRO A 1 84 ? -1.824 -9.134 17.897 1.00 68.88 84 PRO A C 1
ATOM 633 O O . PRO A 1 84 ? -2.083 -10.330 17.722 1.00 68.88 84 PRO A O 1
ATOM 636 N N . PRO A 1 85 ? -2.121 -8.510 19.050 1.00 73.69 85 PRO A N 1
ATOM 637 C CA . PRO A 1 85 ? -2.941 -9.136 20.079 1.00 73.69 85 PRO A CA 1
ATOM 638 C C . PRO A 1 85 ? -4.286 -9.577 19.492 1.00 73.69 85 PRO A C 1
ATOM 640 O O . PRO A 1 85 ? -4.867 -8.860 18.678 1.00 73.69 85 PRO A O 1
ATOM 643 N N . SER A 1 86 ? -4.813 -10.717 19.944 1.00 64.69 86 SER A N 1
ATOM 644 C CA . SER A 1 86 ? -6.076 -11.298 19.453 1.00 64.69 86 SER A CA 1
ATOM 645 C C . SER A 1 86 ? -7.298 -10.380 19.603 1.00 64.69 86 SER A C 1
ATOM 647 O O . SER A 1 86 ? -8.333 -10.625 18.993 1.00 64.69 86 SER A O 1
ATOM 649 N N . SER A 1 87 ? -7.186 -9.329 20.413 1.00 56.19 87 SER A N 1
ATOM 650 C CA . SER A 1 87 ? -8.222 -8.331 20.668 1.00 56.19 87 SER A CA 1
ATOM 651 C C . SER A 1 87 ? -8.204 -7.131 19.716 1.00 56.19 87 SER A C 1
ATOM 653 O O . SER A 1 87 ? -9.083 -6.280 19.835 1.00 56.19 87 SER A O 1
ATOM 655 N N . VAL A 1 88 ? -7.234 -7.023 18.798 1.00 55.72 88 VAL A N 1
ATOM 656 C CA . VAL A 1 88 ? -7.122 -5.889 17.865 1.00 55.72 88 VAL A CA 1
ATOM 657 C C . VAL A 1 88 ? -7.599 -6.313 16.472 1.00 55.72 88 VAL A C 1
ATOM 659 O O . VAL A 1 88 ? -6.888 -7.056 15.794 1.00 55.72 88 VAL A O 1
ATOM 662 N N . PRO A 1 89 ? -8.770 -5.841 16.004 1.00 52.00 89 PRO A N 1
ATOM 663 C CA . PRO A 1 89 ? -9.214 -6.098 14.641 1.00 52.00 89 PRO A CA 1
ATOM 664 C C . PRO A 1 89 ? -8.361 -5.307 13.631 1.00 52.00 89 PRO A C 1
ATOM 666 O O . PRO A 1 89 ? -8.025 -4.144 13.882 1.00 52.00 89 PRO A O 1
ATOM 669 N N . PRO A 1 90 ? -8.082 -5.843 12.436 1.00 50.25 90 PRO A N 1
ATOM 670 C CA . PRO A 1 90 ? -7.871 -4.995 11.258 1.00 50.25 90 PRO A CA 1
ATOM 671 C C . PRO A 1 90 ? -9.127 -4.123 11.064 1.00 50.25 90 PRO A C 1
ATOM 673 O O . PRO A 1 90 ? -10.212 -4.683 11.224 1.00 50.25 90 PRO A O 1
ATOM 676 N N . PRO A 1 91 ? -9.109 -2.803 10.770 1.00 51.84 91 PRO A N 1
ATOM 677 C CA . PRO A 1 91 ? -8.049 -1.815 10.545 1.00 51.84 91 PRO A CA 1
ATOM 678 C C . PRO A 1 91 ? -7.952 -0.800 11.716 1.00 51.84 91 PRO A C 1
ATOM 680 O O . PRO A 1 91 ? -7.852 0.415 11.524 1.00 51.84 91 PRO A O 1
ATOM 683 N N . LEU A 1 92 ? -8.030 -1.275 12.963 1.00 49.50 92 LEU A N 1
ATOM 684 C CA . LEU A 1 92 ? -8.180 -0.436 14.164 1.00 49.50 92 LEU A CA 1
ATOM 685 C C . LEU A 1 92 ? -6.879 0.231 14.658 1.00 49.50 92 LEU A C 1
ATOM 687 O O . LEU A 1 92 ? -6.832 0.745 15.772 1.00 49.50 92 LEU A O 1
ATOM 691 N N . PHE A 1 93 ? -5.840 0.324 13.821 1.00 52.62 93 PHE A N 1
ATOM 692 C CA . PHE A 1 93 ? -4.610 1.072 14.135 1.00 52.62 93 PHE A CA 1
ATOM 693 C C . PHE A 1 93 ? -4.798 2.604 14.164 1.00 52.62 93 PHE A C 1
ATOM 695 O O . PHE A 1 93 ? -3.838 3.331 14.416 1.00 52.62 93 PHE A O 1
ATOM 702 N N . LYS A 1 94 ? -6.034 3.095 13.978 1.00 40.34 94 LYS A N 1
ATOM 703 C CA . LYS A 1 94 ? -6.423 4.518 13.974 1.00 40.34 94 LYS A CA 1
ATOM 704 C C . LYS A 1 94 ? -5.964 5.309 15.213 1.00 40.34 94 LYS A C 1
ATOM 706 O O . LYS A 1 94 ? -5.772 6.514 15.101 1.00 40.34 94 LYS A O 1
ATOM 711 N N . ASP A 1 95 ? -5.703 4.644 16.342 1.00 40.12 95 ASP A N 1
ATOM 712 C CA . ASP A 1 95 ? -5.280 5.290 17.597 1.00 40.12 95 ASP A CA 1
ATOM 713 C C . ASP A 1 95 ? -3.787 5.124 17.950 1.00 40.12 95 ASP A C 1
ATOM 715 O O . ASP A 1 95 ? -3.304 5.709 18.924 1.00 40.12 95 ASP A O 1
ATOM 719 N N . ALA A 1 96 ? -3.000 4.406 17.138 1.00 44.16 96 ALA A N 1
ATOM 720 C CA . ALA A 1 96 ? -1.561 4.216 17.381 1.00 44.16 96 ALA A CA 1
ATOM 721 C C . ALA A 1 96 ? -0.707 5.471 17.075 1.00 44.16 96 ALA A C 1
ATOM 723 O O . ALA A 1 96 ? 0.511 5.465 17.260 1.00 44.16 96 ALA A O 1
ATOM 724 N N . GLY A 1 97 ? -1.342 6.585 16.684 1.00 35.53 97 GLY A N 1
ATOM 725 C CA . GLY A 1 97 ? -0.731 7.918 16.601 1.00 35.53 97 GLY A CA 1
ATOM 726 C C . GLY A 1 97 ? -0.247 8.474 17.950 1.00 35.53 97 GLY A C 1
ATOM 727 O O . GLY A 1 97 ? 0.515 9.443 17.986 1.00 35.53 97 GLY A O 1
ATOM 728 N N . LYS A 1 98 ? -0.598 7.840 19.076 1.00 33.41 98 LYS A N 1
ATOM 729 C CA . LYS A 1 98 ? 0.182 7.970 20.310 1.00 33.41 98 LYS A CA 1
ATOM 730 C C . LYS A 1 98 ? 1.294 6.931 20.283 1.00 33.41 98 LYS A C 1
ATOM 732 O O . LYS A 1 98 ? 1.071 5.789 20.663 1.00 33.41 98 LYS A O 1
ATOM 737 N N . ARG A 1 99 ? 2.491 7.368 19.866 1.00 34.44 99 ARG A N 1
ATOM 738 C CA . ARG A 1 99 ? 3.781 6.712 20.142 1.00 34.44 99 ARG A CA 1
ATOM 739 C C . ARG A 1 99 ? 3.701 5.974 21.481 1.00 34.44 99 ARG A C 1
ATOM 741 O O . ARG A 1 99 ? 3.792 6.609 22.531 1.00 34.44 99 ARG A O 1
ATOM 748 N N . VAL A 1 100 ? 3.536 4.655 21.449 1.00 34.72 100 VAL A N 1
ATOM 749 C CA . VAL A 1 100 ? 3.836 3.826 22.612 1.00 34.72 100 VAL A CA 1
ATOM 750 C C . VAL A 1 100 ? 5.359 3.801 22.662 1.00 34.72 100 VAL A C 1
ATOM 752 O O . VAL A 1 100 ? 5.980 3.308 21.717 1.00 34.72 100 VAL A O 1
ATOM 755 N N . PRO A 1 101 ? 6.003 4.409 23.673 1.00 25.38 101 PRO A N 1
ATOM 756 C CA . PRO A 1 101 ? 7.444 4.327 23.771 1.00 25.38 101 PRO A CA 1
ATOM 757 C C . PRO A 1 101 ? 7.802 2.851 23.928 1.00 25.38 101 PRO A C 1
ATOM 759 O O . PRO A 1 101 ? 7.325 2.189 24.847 1.00 25.38 101 PRO A O 1
ATOM 762 N N . ILE A 1 102 ? 8.654 2.354 23.033 1.00 35.53 102 ILE A N 1
ATOM 763 C CA . ILE A 1 102 ? 9.398 1.101 23.181 1.00 35.53 102 ILE A CA 1
ATOM 764 C C . ILE A 1 102 ? 10.296 1.196 24.422 1.00 35.53 102 ILE A C 1
ATOM 766 O O . ILE A 1 102 ? 11.510 1.357 24.342 1.00 35.53 102 ILE A O 1
ATOM 770 N N . ARG A 1 103 ? 9.699 1.139 25.613 1.00 28.34 103 ARG A N 1
ATOM 771 C CA . ARG A 1 103 ? 10.415 0.787 26.831 1.00 28.34 103 ARG A CA 1
ATOM 772 C C . ARG A 1 103 ? 10.426 -0.730 26.907 1.00 28.34 103 ARG A C 1
ATOM 774 O O . ARG A 1 103 ? 9.438 -1.339 27.288 1.00 28.34 103 ARG A O 1
ATOM 781 N N . SER A 1 104 ? 11.560 -1.286 26.484 1.00 36.38 104 SER A N 1
ATOM 782 C CA . SER A 1 104 ? 12.203 -2.473 27.051 1.00 36.38 104 SER A CA 1
ATOM 783 C C . SER A 1 104 ? 11.259 -3.427 27.792 1.00 36.38 104 SER A C 1
ATOM 785 O O . SER A 1 104 ? 11.163 -3.373 29.014 1.00 36.38 104 SER A O 1
ATOM 787 N N . ALA A 1 105 ? 10.636 -4.346 27.059 1.00 38.44 105 ALA A N 1
ATOM 788 C CA . ALA A 1 105 ? 10.134 -5.597 27.619 1.00 38.44 105 ALA A CA 1
ATOM 789 C C . ALA A 1 105 ? 11.188 -6.703 27.417 1.00 38.44 105 ALA A C 1
ATOM 791 O O . ALA A 1 105 ? 10.918 -7.762 26.863 1.00 38.44 105 ALA A O 1
ATOM 792 N N . CYS A 1 106 ? 12.421 -6.426 27.844 1.00 33.25 106 CYS A N 1
ATOM 793 C CA . CYS A 1 106 ? 13.296 -7.462 28.376 1.00 33.25 106 CYS A CA 1
ATOM 794 C C . CYS A 1 106 ? 12.985 -7.536 29.876 1.00 33.25 106 CYS A C 1
ATOM 796 O O . CYS A 1 106 ? 13.027 -6.504 30.539 1.00 33.25 106 CYS A O 1
ATOM 798 N N . HIS A 1 107 ? 12.705 -8.739 30.384 1.00 40.94 107 HIS A N 1
ATOM 799 C CA . HIS A 1 107 ? 12.362 -9.069 31.777 1.00 40.94 107 HIS A CA 1
ATOM 800 C C . HIS A 1 107 ? 10.947 -8.716 32.270 1.00 40.94 107 HIS A C 1
ATOM 802 O O . HIS A 1 107 ? 10.707 -7.663 32.850 1.00 40.94 107 HIS A O 1
ATOM 808 N N . ALA A 1 108 ? 10.055 -9.705 32.188 1.00 35.25 108 ALA A N 1
ATOM 809 C CA . ALA A 1 108 ? 9.146 -10.035 33.283 1.00 35.25 108 ALA A CA 1
ATOM 810 C C . ALA A 1 108 ? 8.859 -11.542 33.225 1.00 35.25 108 ALA A C 1
ATOM 812 O O . ALA A 1 108 ? 8.105 -12.019 32.382 1.00 35.25 108 ALA A O 1
ATOM 813 N N . THR A 1 109 ? 9.541 -12.295 34.084 1.00 39.31 109 THR A N 1
ATOM 814 C CA . THR A 1 109 ? 9.133 -13.640 34.493 1.00 39.31 109 THR A CA 1
ATOM 815 C C . THR A 1 109 ? 7.757 -13.547 35.146 1.00 39.31 109 THR A C 1
ATOM 817 O O . THR A 1 109 ? 7.583 -12.748 36.065 1.00 39.31 109 THR A O 1
ATOM 820 N N . ASP A 1 110 ? 6.806 -14.339 34.664 1.00 36.41 110 ASP A N 1
ATOM 821 C CA . ASP A 1 110 ? 5.476 -14.531 35.247 1.00 36.41 110 ASP A CA 1
ATOM 822 C C . ASP A 1 110 ? 5.598 -15.314 36.568 1.00 36.41 110 ASP A C 1
ATOM 824 O O . ASP A 1 110 ? 6.080 -16.449 36.536 1.00 36.41 110 ASP A O 1
ATOM 828 N N . PRO A 1 111 ? 5.213 -14.754 37.732 1.00 45.16 111 PRO A N 1
ATOM 829 C CA . PRO A 1 111 ? 5.166 -15.491 38.975 1.00 45.16 111 PRO A CA 1
ATOM 830 C C . PRO A 1 111 ? 3.710 -15.731 39.380 1.00 45.16 111 PRO A C 1
ATOM 832 O O . PRO A 1 111 ? 3.300 -15.274 40.436 1.00 45.16 111 PRO A O 1
ATOM 835 N N . THR A 1 112 ? 2.915 -16.424 38.563 1.00 43.12 112 THR A N 1
ATOM 836 C CA . THR A 1 112 ? 1.683 -17.082 39.039 1.00 43.12 112 THR A CA 1
ATOM 837 C C . THR A 1 112 ? 1.257 -18.237 38.127 1.00 43.12 112 THR A C 1
ATOM 839 O O . THR A 1 112 ? 0.191 -18.204 37.524 1.00 43.12 112 THR A O 1
ATOM 842 N N . MET A 1 113 ? 2.046 -19.312 38.088 1.00 38.31 113 MET A N 1
ATOM 843 C CA . MET A 1 113 ? 1.534 -20.677 37.905 1.00 38.31 113 MET A CA 1
ATOM 844 C C . MET A 1 113 ? 2.467 -21.649 38.643 1.00 38.31 113 MET A C 1
ATOM 846 O O . MET A 1 113 ? 3.570 -21.896 38.169 1.00 38.31 113 MET A O 1
ATOM 850 N N . VAL A 1 114 ? 1.951 -22.162 39.773 1.00 43.16 114 VAL A N 1
ATOM 851 C CA . VAL A 1 114 ? 2.485 -23.147 40.750 1.00 43.16 114 VAL A CA 1
ATOM 852 C C . VAL A 1 114 ? 3.753 -22.808 41.537 1.00 43.16 114 VAL A C 1
ATOM 854 O O . VAL A 1 114 ? 4.801 -22.491 40.945 1.00 43.16 114 VAL A O 1
#

Foldseek 3Di:
DADPNFFEAFQDAAPPDPPHPDDLVPGAHQEYEAEDDDCSRCHCVLVRCVVRVHEYEYAPVVQVVSVVVVGHYDHDDPPDDDDDPPPDDGPPCVPCVPPPDPDDPPDDDDPPDD

Sequence (114 aa):
MDVDGLKLLVDPFITDNPAASVKVEDLEADFILISHGHGDHVGDAVSIAKRTGALVISNFEIASWFEKKGIQAHGHHIGGGFRPPSSVPPPLFKDAGKRVPIRSACHATDPTMV